Protein AF-A0A3S4EDQ4-F1 (afdb_monomer)

Solvent-accessible surface area (backbone atoms only — not comparable to full-atom values): 7860 Å² total; per-residue (Å²): 136,84,81,82,77,79,76,74,83,84,81,44,73,66,60,50,52,53,50,54,51,53,62,69,48,42,73,81,47,53,86,79,50,61,70,67,57,51,54,49,52,49,63,71,49,35,72,76,38,75,93,59,55,71,52,89,84,34,49,68,49,70,55,99,76,47,59,30,19,43,32,67,54,98,94,36,59,78,42,56,44,66,43,89,85,53,90,76,69,51,75,70,58,68,46,52,38,55,64,81,65,37,90,85,58,86,86,67,92,83,73,60,64,67,49,73,77,61,50,92,128

Organism: Serratia odorifera (NCBI:txid618)

Sequence (121 aa):
MKSYSQQPLKMSRRRFLTGATALAAAPLLAGLWPKNALAQAISQALPQFVVLRQAQKGILTGAHWGAFEAIVQDGKMIGVQPIKDDPYPNDLITMAPYQVHAENRIKYPMVRKSWLEGGPR

Foldseek 3Di:
DDDDPPDPPPDDPVNVVVVVVCVVCCVVCVVVDDPVVVVVVCVVCQVVPPVRDADDQAHWDDDPQGIWGFHDDPNAGPAIGRDPPDPDHDPCRRCVSCVVVPPPDDDDDDDDPCCVVPNDD

pLDDT: mean 83.5, std 14.59, range [37.28, 98.0]

Radius of gyration: 23.98 Å; Cα contacts (8 Å, |Δi|>4): 87; chains: 1; bounding box: 58×50×55 Å

InterPro domains:
  IPR006311 Twin-arginine translocation pathway, signal sequence [PS51318] (1-41)
  IPR019546 Twin-arginine translocation pathway, signal sequence, bacterial/archaeal [TIGR01409] (12-39)
  IPR041460 Molybdopterin oxidoreductase, N-terminal [PF18364] (61-101)

Mean predicted aligned error: 11.81 Å

Structure (mmCIF, N/CA/C/O backbone):
data_AF-A0A3S4EDQ4-F1
#
_entry.id   AF-A0A3S4EDQ4-F1
#
loop_
_atom_site.group_PDB
_atom_site.id
_atom_site.type_symbol
_atom_site.label_atom_id
_atom_site.label_alt_id
_atom_site.label_comp_id
_atom_site.label_asym_id
_atom_site.label_entity_id
_atom_site.label_seq_id
_atom_site.pdbx_PDB_ins_code
_atom_site.Cartn_x
_atom_site.Cartn_y
_atom_site.Cartn_z
_atom_site.occupancy
_atom_site.B_iso_or_equiv
_atom_site.auth_seq_id
_atom_site.auth_comp_id
_atom_site.auth_asym_id
_atom_site.auth_atom_id
_atom_site.pdbx_PDB_model_num
ATOM 1 N N . MET A 1 1 ? 14.543 -19.730 -17.812 1.00 39.22 1 MET A N 1
ATOM 2 C CA . MET A 1 1 ? 15.145 -18.796 -16.834 1.00 39.22 1 MET A CA 1
ATOM 3 C C . MET A 1 1 ? 16.059 -17.823 -17.572 1.00 39.22 1 MET A C 1
ATOM 5 O O . MET A 1 1 ? 17.091 -18.248 -18.071 1.00 39.22 1 MET A O 1
ATOM 9 N N . LYS A 1 2 ? 15.668 -16.549 -17.731 1.00 41.56 2 LYS A N 1
ATOM 10 C CA . LYS A 1 2 ? 16.569 -15.510 -18.262 1.00 41.56 2 LYS A CA 1
ATOM 11 C C . LYS A 1 2 ? 17.421 -14.998 -17.100 1.00 41.56 2 LYS A C 1
ATOM 13 O O . LYS A 1 2 ? 16.870 -14.482 -16.136 1.00 41.56 2 LYS A O 1
ATOM 18 N N . SER A 1 3 ? 18.736 -15.188 -17.177 1.00 37.28 3 SER A N 1
ATOM 19 C CA . SER A 1 3 ? 19.685 -14.657 -16.196 1.00 37.28 3 SER A CA 1
ATOM 20 C C . SER A 1 3 ? 19.601 -13.128 -16.182 1.00 37.28 3 SER A C 1
ATOM 22 O O . SER A 1 3 ? 19.790 -12.487 -17.218 1.00 37.28 3 SER A O 1
ATOM 24 N N . TYR A 1 4 ? 19.262 -12.544 -15.033 1.00 48.59 4 TYR A N 1
ATOM 25 C CA . TYR A 1 4 ? 19.232 -11.096 -14.850 1.00 48.59 4 TYR A CA 1
ATOM 26 C C . TYR A 1 4 ? 20.675 -10.608 -14.685 1.00 48.59 4 TYR A C 1
ATOM 28 O O . TYR A 1 4 ? 21.231 -10.614 -13.588 1.00 48.59 4 TYR A O 1
ATOM 36 N N . SER A 1 5 ? 21.323 -10.224 -15.786 1.00 50.59 5 SER A N 1
ATOM 37 C CA . SER A 1 5 ? 22.646 -9.605 -15.726 1.00 50.59 5 SER A CA 1
ATOM 38 C C . SER A 1 5 ? 22.499 -8.173 -15.205 1.00 50.59 5 SER A C 1
ATOM 40 O O . SER A 1 5 ? 22.203 -7.255 -15.973 1.00 50.59 5 SER A O 1
ATOM 42 N N . GLN A 1 6 ? 22.693 -7.968 -13.903 1.00 52.34 6 GLN A N 1
ATOM 43 C CA . GLN A 1 6 ? 22.903 -6.631 -13.350 1.00 52.34 6 GLN A CA 1
ATOM 44 C C . GLN A 1 6 ? 24.194 -6.082 -13.967 1.00 52.34 6 GLN A C 1
ATOM 46 O O . GLN A 1 6 ? 25.289 -6.515 -13.608 1.00 52.34 6 GLN A O 1
ATOM 51 N N . GLN A 1 7 ? 24.089 -5.178 -14.945 1.00 59.00 7 GLN A N 1
ATOM 52 C CA . GLN A 1 7 ? 25.274 -4.481 -15.432 1.00 59.00 7 GLN A CA 1
ATOM 53 C C . GLN A 1 7 ? 25.721 -3.501 -14.344 1.00 59.00 7 GLN A C 1
ATOM 55 O O . GLN A 1 7 ? 24.960 -2.587 -14.016 1.00 59.00 7 GLN A O 1
ATOM 60 N N . PRO A 1 8 ? 26.927 -3.656 -13.768 1.00 57.09 8 PRO A N 1
ATOM 61 C CA . PRO A 1 8 ? 27.410 -2.709 -12.779 1.00 57.09 8 PRO A CA 1
ATOM 62 C C . PRO A 1 8 ? 27.516 -1.329 -13.429 1.00 57.09 8 PRO A C 1
ATOM 64 O O . PRO A 1 8 ? 28.008 -1.200 -14.555 1.00 57.09 8 PRO A O 1
ATOM 67 N N . LEU A 1 9 ? 27.068 -0.290 -12.720 1.00 63.28 9 LEU A N 1
ATOM 68 C CA . LEU A 1 9 ? 27.282 1.094 -13.135 1.00 63.28 9 LEU A CA 1
ATOM 69 C C . LEU A 1 9 ? 28.790 1.311 -13.332 1.00 63.28 9 LEU A C 1
ATOM 71 O O . LEU A 1 9 ? 29.544 1.429 -12.367 1.00 63.28 9 LEU A O 1
ATOM 75 N N . LYS A 1 10 ? 29.254 1.349 -14.589 1.00 71.19 10 LYS A N 1
ATOM 76 C CA . LYS A 1 10 ? 30.653 1.656 -14.913 1.00 71.19 10 LYS A CA 1
ATOM 77 C C . LYS A 1 10 ? 30.934 3.116 -14.561 1.00 71.19 10 LYS A C 1
ATOM 79 O O . LYS A 1 10 ? 30.664 4.024 -15.355 1.00 71.19 10 LYS A O 1
ATOM 84 N N . MET A 1 11 ? 31.476 3.339 -13.365 1.00 77.94 11 MET A N 1
ATOM 85 C CA . MET A 1 11 ? 31.930 4.655 -12.935 1.00 77.94 11 MET A CA 1
ATOM 86 C C . MET A 1 11 ? 33.325 4.958 -13.471 1.00 77.94 11 MET A C 1
ATOM 88 O O . MET A 1 11 ? 34.289 4.263 -13.166 1.00 77.94 11 MET A O 1
ATOM 92 N N . SER A 1 12 ? 33.437 6.010 -14.283 1.00 87.38 12 SER A N 1
ATOM 93 C CA . SER A 1 12 ? 34.727 6.521 -14.748 1.00 87.38 12 SER A CA 1
ATOM 94 C C . SER A 1 12 ? 35.147 7.723 -13.908 1.00 87.38 12 SER A C 1
ATOM 96 O O . SER A 1 12 ? 34.303 8.514 -13.488 1.00 87.38 12 SER A O 1
ATOM 98 N N . ARG A 1 13 ? 36.460 7.910 -13.712 1.00 87.94 13 ARG A N 1
ATOM 99 C CA . ARG A 1 13 ? 37.020 9.072 -12.990 1.00 87.94 13 ARG A CA 1
ATOM 100 C C . ARG A 1 13 ? 36.482 10.398 -13.531 1.00 87.94 13 ARG A C 1
ATOM 102 O O . ARG A 1 13 ? 36.142 11.281 -12.759 1.00 87.94 13 ARG A O 1
ATOM 109 N N . ARG A 1 14 ? 36.330 10.500 -14.856 1.00 86.69 14 ARG A N 1
ATOM 110 C CA . ARG A 1 14 ? 35.735 11.667 -15.519 1.00 86.69 14 ARG A CA 1
ATOM 111 C C . ARG A 1 14 ? 34.288 11.889 -15.081 1.00 86.69 14 ARG A C 1
ATOM 113 O O . ARG A 1 14 ? 33.962 12.988 -14.664 1.00 86.69 14 ARG A O 1
ATOM 120 N N . ARG A 1 15 ? 33.439 10.855 -15.124 1.00 82.50 15 ARG A N 1
ATOM 121 C CA . ARG A 1 15 ? 32.041 10.962 -14.674 1.00 82.50 15 ARG A CA 1
ATOM 122 C C . ARG A 1 15 ? 31.940 11.316 -13.192 1.00 82.50 15 ARG A C 1
ATOM 124 O O . ARG A 1 15 ? 31.103 12.137 -12.838 1.00 82.50 15 ARG A O 1
ATOM 131 N N . PHE A 1 16 ? 32.810 10.749 -12.359 1.00 86.75 16 PHE A N 1
ATOM 132 C CA . PHE A 1 16 ? 32.869 11.068 -10.936 1.00 86.75 16 PHE A CA 1
ATOM 133 C C . PHE A 1 16 ? 33.256 12.532 -10.694 1.00 86.75 16 PHE A C 1
ATOM 135 O O . PHE A 1 16 ? 32.526 13.246 -10.014 1.00 86.75 16 PHE A O 1
ATOM 142 N N . LEU A 1 17 ? 34.352 13.007 -11.297 1.00 92.50 17 LEU A N 1
ATOM 143 C CA . LEU A 1 17 ? 34.807 14.390 -11.141 1.00 92.50 17 LEU A CA 1
ATOM 144 C C . LEU A 1 17 ? 33.783 15.390 -11.677 1.00 92.50 17 LEU A C 1
ATOM 146 O O . LEU A 1 17 ? 33.524 16.387 -11.011 1.00 92.50 17 LEU A O 1
ATOM 150 N N . THR A 1 18 ? 33.161 15.111 -12.827 1.00 86.50 18 THR A N 1
ATOM 151 C CA . THR A 1 18 ? 32.084 15.944 -13.385 1.00 86.50 18 THR A CA 1
ATOM 152 C C . THR A 1 18 ? 30.855 15.972 -12.474 1.00 86.50 18 THR A C 1
ATOM 154 O O . THR A 1 18 ? 30.303 17.042 -12.241 1.00 86.50 18 THR A O 1
ATOM 157 N N . GLY A 1 19 ? 30.439 14.832 -11.913 1.00 84.62 19 GLY A N 1
ATOM 158 C CA . GLY A 1 19 ? 29.331 14.781 -10.955 1.00 84.62 19 GLY A CA 1
ATOM 159 C C . GLY A 1 19 ? 29.635 15.539 -9.659 1.00 84.62 19 GLY A C 1
ATOM 160 O O . GLY A 1 19 ? 28.811 16.323 -9.197 1.00 84.62 19 GLY A O 1
ATOM 161 N N . ALA A 1 20 ? 30.837 15.363 -9.105 1.00 86.75 20 ALA A N 1
ATOM 162 C CA . ALA A 1 20 ? 31.268 16.028 -7.876 1.00 86.75 20 ALA A CA 1
ATOM 163 C C . ALA A 1 20 ? 31.363 17.554 -8.041 1.00 86.75 20 ALA A C 1
ATOM 165 O O . ALA A 1 20 ? 30.875 18.295 -7.190 1.00 86.75 20 ALA A O 1
ATOM 166 N N . THR A 1 21 ? 31.928 18.033 -9.155 1.00 87.88 21 THR A N 1
ATOM 167 C CA . THR A 1 21 ? 31.971 19.475 -9.458 1.00 87.88 21 THR A CA 1
ATOM 168 C C . THR A 1 21 ? 30.582 20.057 -9.702 1.00 87.88 21 THR A C 1
ATOM 170 O O . THR A 1 21 ? 30.291 21.136 -9.192 1.00 87.88 21 THR A O 1
ATOM 173 N N . ALA A 1 22 ? 29.698 19.344 -10.408 1.00 81.62 22 ALA A N 1
ATOM 174 C CA . ALA A 1 22 ? 28.319 19.787 -10.619 1.00 81.62 22 ALA A CA 1
ATOM 175 C C . ALA A 1 22 ? 27.541 19.935 -9.298 1.00 81.62 22 ALA A C 1
ATOM 177 O O . ALA A 1 22 ? 26.851 20.935 -9.107 1.00 81.62 22 ALA A O 1
ATOM 178 N N . LEU A 1 23 ? 27.687 18.988 -8.363 1.00 82.50 23 LEU A N 1
ATOM 179 C CA . LEU A 1 23 ? 27.050 19.071 -7.043 1.00 82.50 23 LEU A CA 1
ATOM 180 C C . LEU A 1 23 ? 27.634 20.201 -6.185 1.00 82.50 23 LEU A C 1
ATOM 182 O O . LEU A 1 23 ? 26.880 20.905 -5.520 1.00 82.50 23 LEU A O 1
ATOM 186 N N . ALA A 1 24 ? 28.953 20.413 -6.228 1.00 83.81 24 ALA A N 1
ATOM 187 C CA . ALA A 1 24 ? 29.612 21.492 -5.492 1.00 83.81 24 ALA A CA 1
ATOM 188 C C . ALA A 1 24 ? 29.237 22.892 -6.016 1.00 83.81 24 ALA A C 1
ATOM 190 O O . ALA A 1 24 ? 29.150 23.836 -5.235 1.00 83.81 24 ALA A O 1
ATOM 191 N N . ALA A 1 25 ? 28.985 23.031 -7.322 1.00 80.12 25 ALA A N 1
ATOM 192 C CA . ALA A 1 25 ? 28.582 24.293 -7.944 1.00 80.12 25 ALA A CA 1
ATOM 193 C C . ALA A 1 25 ? 27.068 24.574 -7.849 1.00 80.12 25 ALA A C 1
ATOM 195 O O . ALA A 1 25 ? 26.645 25.717 -8.031 1.00 80.12 25 ALA A O 1
ATOM 196 N N . ALA A 1 26 ? 26.246 23.564 -7.542 1.00 74.75 26 ALA A N 1
ATOM 197 C CA . ALA A 1 26 ? 24.788 23.689 -7.486 1.00 74.75 26 ALA A CA 1
ATOM 198 C C . ALA A 1 26 ? 24.272 24.796 -6.536 1.00 74.75 26 ALA A C 1
ATOM 200 O O . ALA A 1 26 ? 23.375 25.532 -6.949 1.00 74.75 26 ALA A O 1
ATOM 201 N N . PRO A 1 27 ? 24.827 25.005 -5.321 1.00 71.38 27 PRO A N 1
ATOM 202 C CA . PRO A 1 27 ? 24.379 26.074 -4.423 1.00 71.38 27 PRO A CA 1
ATOM 203 C C . PRO A 1 27 ? 24.646 27.481 -4.972 1.00 71.38 27 PRO A C 1
ATOM 205 O O . PRO A 1 27 ? 23.860 28.391 -4.729 1.00 71.38 27 PRO A O 1
ATOM 208 N N . LEU A 1 28 ? 25.726 27.655 -5.744 1.00 74.75 28 LEU A N 1
ATOM 209 C CA . LEU A 1 28 ? 26.111 28.947 -6.326 1.00 74.75 28 LEU A CA 1
ATOM 210 C C . LEU A 1 28 ? 25.163 29.377 -7.454 1.00 74.75 28 LEU A C 1
ATOM 212 O O . LEU A 1 28 ? 24.993 30.566 -7.704 1.00 74.75 28 LEU A O 1
ATOM 216 N N . LEU A 1 29 ? 24.532 28.409 -8.123 1.00 69.00 29 LEU A N 1
ATOM 217 C CA . LEU A 1 29 ? 23.605 28.633 -9.236 1.00 69.00 29 LEU A CA 1
ATOM 218 C C . LEU A 1 29 ? 22.130 28.480 -8.831 1.00 69.00 29 LEU A C 1
ATOM 220 O O . LEU A 1 29 ? 21.242 28.821 -9.613 1.00 69.00 29 LEU A O 1
ATOM 224 N N . ALA A 1 30 ? 21.852 28.019 -7.607 1.00 65.06 30 ALA A N 1
ATOM 225 C CA . ALA A 1 30 ? 20.501 27.742 -7.119 1.00 65.06 30 ALA A CA 1
ATOM 226 C C . ALA A 1 30 ? 19.578 28.976 -7.125 1.00 65.06 30 ALA A C 1
ATOM 228 O O . ALA A 1 30 ? 18.372 28.832 -7.308 1.00 65.06 30 ALA A O 1
ATOM 229 N N . GLY A 1 31 ? 20.132 30.185 -6.970 1.00 68.75 31 GLY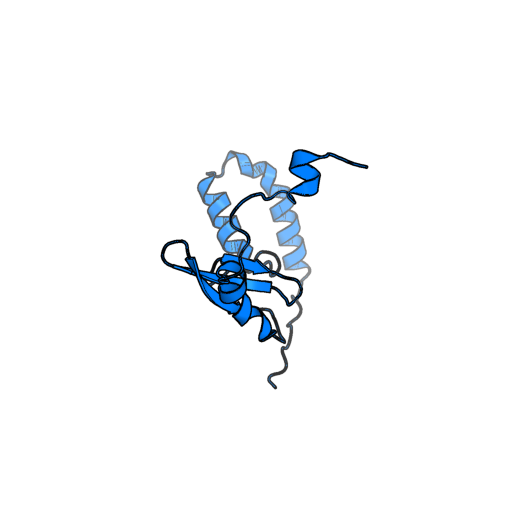 A N 1
ATOM 230 C CA . GLY A 1 31 ? 19.376 31.444 -7.018 1.00 68.75 31 GLY A CA 1
ATOM 231 C C . GLY A 1 31 ? 18.995 31.917 -8.427 1.00 68.75 31 GLY A C 1
ATOM 232 O O . GLY A 1 31 ? 18.122 32.769 -8.561 1.00 68.75 31 GLY A O 1
ATOM 233 N N . LEU A 1 32 ? 19.621 31.367 -9.473 1.00 74.12 32 LEU A N 1
ATOM 234 C CA . LEU A 1 32 ? 19.391 31.742 -10.876 1.00 74.12 32 LEU A CA 1
ATOM 235 C C . LEU A 1 32 ? 18.440 30.781 -11.599 1.00 74.12 32 LEU A C 1
ATOM 237 O O . LEU A 1 32 ? 18.059 31.019 -12.744 1.00 74.12 32 LEU A O 1
ATOM 241 N N . TRP A 1 33 ? 18.068 29.679 -10.949 1.00 70.50 33 TRP A N 1
ATOM 242 C CA . TRP A 1 33 ? 17.326 28.604 -11.581 1.00 70.50 33 TRP A CA 1
ATOM 243 C C . TRP A 1 33 ? 15.831 28.686 -11.246 1.00 70.50 33 TRP A C 1
ATOM 245 O O . TRP A 1 33 ? 15.459 28.683 -10.068 1.00 70.50 33 TRP A O 1
ATOM 255 N N . PRO A 1 34 ? 14.932 28.720 -12.246 1.00 77.38 34 PRO A N 1
ATOM 256 C CA . PRO A 1 34 ? 13.504 28.665 -11.976 1.00 77.38 34 PRO A CA 1
ATOM 257 C C . PRO A 1 34 ? 13.169 27.335 -11.292 1.00 77.38 34 PRO A C 1
ATOM 259 O O . PRO A 1 34 ? 13.553 26.265 -11.765 1.00 77.38 34 PRO A O 1
ATOM 262 N N . LYS A 1 35 ? 12.427 27.386 -10.178 1.00 71.06 35 LYS A N 1
ATOM 263 C CA . LYS A 1 35 ? 12.089 26.213 -9.339 1.00 71.06 35 LYS A CA 1
ATOM 264 C C . LYS A 1 35 ? 11.528 25.034 -10.155 1.00 71.06 35 LYS A C 1
ATOM 266 O O . LYS A 1 35 ? 11.815 23.874 -9.866 1.00 71.06 35 LYS A O 1
ATOM 271 N N . ASN A 1 36 ? 10.810 25.343 -11.231 1.00 75.19 36 ASN A N 1
ATOM 272 C CA . ASN A 1 36 ? 10.192 24.392 -12.154 1.00 75.19 36 ASN A CA 1
ATOM 273 C C . ASN A 1 36 ? 11.234 23.570 -12.925 1.00 75.19 36 ASN A C 1
ATOM 275 O O . ASN A 1 36 ? 11.060 22.372 -13.127 1.00 75.19 36 ASN A O 1
ATOM 279 N N . ALA A 1 37 ? 12.347 24.187 -13.320 1.00 76.00 37 ALA A N 1
ATOM 280 C CA . ALA A 1 37 ? 13.403 23.495 -14.039 1.00 76.00 37 ALA A CA 1
ATOM 281 C C . ALA A 1 37 ? 14.190 22.556 -13.106 1.00 76.00 37 ALA A C 1
ATOM 283 O O . ALA A 1 37 ? 14.755 21.569 -13.566 1.00 76.00 37 ALA A O 1
ATOM 284 N N . LEU A 1 38 ? 14.235 22.829 -11.790 1.00 76.25 38 LEU A N 1
ATOM 285 C CA . LEU A 1 38 ? 14.920 21.962 -10.820 1.00 76.25 38 LEU A CA 1
ATOM 286 C C . LEU A 1 38 ? 14.071 20.718 -10.592 1.00 76.25 38 LEU A C 1
ATOM 288 O O . LEU A 1 38 ? 14.580 19.605 -10.668 1.00 76.25 38 LEU A O 1
ATOM 292 N N . ALA A 1 39 ? 12.764 20.909 -10.405 1.00 72.25 39 ALA A N 1
ATOM 293 C CA . ALA A 1 39 ? 11.804 19.815 -10.355 1.00 72.25 39 ALA A CA 1
ATOM 294 C C . ALA A 1 39 ? 11.854 18.958 -11.633 1.00 72.25 39 ALA A C 1
ATOM 296 O O . ALA A 1 39 ? 11.854 17.729 -11.545 1.00 72.25 39 ALA A O 1
ATOM 297 N N . GLN A 1 40 ? 11.978 19.583 -12.810 1.00 76.94 40 GLN A N 1
ATOM 298 C CA . GLN A 1 40 ? 12.117 18.876 -14.084 1.00 76.94 40 GLN A CA 1
ATOM 299 C C . GLN A 1 40 ? 13.422 18.068 -14.164 1.00 76.94 40 GLN A C 1
ATOM 301 O O . GLN A 1 40 ? 13.392 16.899 -14.545 1.00 76.94 40 GLN A O 1
ATOM 306 N N . ALA A 1 41 ? 14.557 18.656 -13.774 1.00 74.62 41 ALA A N 1
ATOM 307 C CA . ALA A 1 41 ? 15.858 17.986 -13.775 1.00 74.62 41 ALA A CA 1
ATOM 308 C C . ALA A 1 41 ? 15.902 16.810 -12.786 1.00 74.62 41 ALA A C 1
ATOM 310 O O . ALA A 1 41 ? 16.376 15.729 -13.132 1.00 74.62 41 ALA A O 1
ATOM 311 N N . ILE A 1 42 ? 15.344 16.989 -11.584 1.00 70.19 42 ILE A N 1
ATOM 312 C CA . ILE A 1 42 ? 15.172 15.912 -10.603 1.00 70.19 42 ILE A CA 1
ATOM 313 C C . ILE A 1 42 ? 14.302 14.810 -11.210 1.00 70.19 42 ILE A C 1
ATOM 315 O O . ILE A 1 42 ? 14.722 13.660 -11.229 1.00 70.19 42 ILE A O 1
ATOM 319 N N . SER A 1 43 ? 13.155 15.148 -11.802 1.00 68.56 43 SER A N 1
ATOM 320 C CA . SER A 1 43 ? 12.253 14.170 -12.432 1.00 68.56 43 SER A CA 1
ATOM 321 C C . SER A 1 43 ? 12.921 13.368 -13.554 1.00 68.56 43 SER A C 1
ATOM 323 O O . SER A 1 43 ? 12.680 12.172 -13.680 1.00 68.56 43 SER A O 1
ATOM 325 N N . GLN A 1 44 ? 13.804 13.990 -14.339 1.00 76.12 44 GLN A N 1
ATOM 326 C CA . GLN A 1 44 ? 14.582 13.309 -15.382 1.00 76.12 44 GLN A CA 1
ATOM 327 C C . GLN A 1 44 ? 15.718 12.439 -14.818 1.00 76.12 44 GLN A C 1
ATOM 329 O O . GLN A 1 44 ? 16.084 11.432 -15.429 1.00 76.12 44 GLN A O 1
ATOM 334 N N . ALA A 1 45 ? 16.276 12.803 -13.662 1.00 71.94 45 ALA A N 1
ATOM 335 C CA . ALA A 1 45 ? 17.346 12.064 -12.997 1.00 71.94 45 ALA A CA 1
ATOM 336 C C . ALA A 1 45 ? 16.834 10.920 -12.100 1.00 71.94 45 ALA A C 1
ATOM 338 O O . ALA A 1 45 ? 17.541 9.931 -11.921 1.00 71.94 45 ALA A O 1
ATOM 339 N N . LEU A 1 46 ? 15.609 11.006 -11.569 1.00 66.06 46 LEU A N 1
ATOM 340 C CA . LEU A 1 46 ? 15.005 10.001 -10.683 1.00 66.06 46 LEU A CA 1
ATOM 341 C C . LEU A 1 46 ? 15.035 8.561 -11.240 1.00 66.06 46 LEU A C 1
ATOM 343 O O . LEU A 1 46 ? 15.420 7.667 -10.489 1.00 66.06 46 LEU A O 1
ATOM 347 N N . PRO A 1 47 ? 14.744 8.293 -12.532 1.00 65.19 47 PRO A N 1
ATOM 348 C CA . PRO A 1 47 ? 14.792 6.937 -13.093 1.00 65.19 47 PRO A CA 1
ATOM 349 C C . PRO A 1 47 ? 16.177 6.271 -13.041 1.00 65.19 47 PRO A C 1
ATOM 351 O O . PRO A 1 47 ? 16.276 5.045 -13.138 1.00 65.19 47 PRO A O 1
ATOM 354 N N . GLN A 1 48 ? 17.246 7.068 -12.902 1.00 66.88 48 GLN A N 1
ATOM 355 C CA . GLN A 1 48 ? 18.626 6.589 -12.764 1.00 66.88 48 GLN A CA 1
ATOM 356 C C . GLN A 1 48 ? 18.871 5.964 -11.381 1.00 66.88 48 GLN A C 1
ATOM 358 O O . GLN A 1 48 ? 19.749 5.116 -11.224 1.00 66.88 48 GLN A O 1
ATOM 363 N N . PHE A 1 49 ? 18.084 6.357 -10.377 1.00 66.62 49 PHE A N 1
ATOM 364 C CA . PHE A 1 49 ? 18.140 5.815 -9.029 1.00 66.62 49 PHE A CA 1
ATOM 365 C C . PHE A 1 49 ? 17.118 4.688 -8.914 1.00 66.62 49 PHE A C 1
ATOM 367 O O . PHE A 1 49 ? 15.927 4.929 -8.748 1.00 66.62 49 PHE A O 1
ATOM 374 N N . VAL A 1 50 ? 17.586 3.440 -8.983 1.00 59.66 50 VAL A N 1
ATOM 375 C CA . VAL A 1 50 ? 16.729 2.240 -8.889 1.00 59.66 50 VAL A CA 1
ATOM 376 C C . VAL A 1 50 ? 15.847 2.264 -7.632 1.00 59.66 50 VAL A C 1
ATOM 378 O O . VAL A 1 50 ? 14.687 1.880 -7.692 1.00 59.66 50 VAL A O 1
ATOM 381 N N . VAL A 1 51 ? 16.363 2.811 -6.527 1.00 59.69 51 VAL A N 1
ATOM 382 C CA . VAL A 1 51 ? 15.648 2.954 -5.244 1.00 59.69 51 VAL A CA 1
ATOM 383 C C . VAL A 1 51 ? 14.488 3.963 -5.311 1.00 59.69 51 VAL A C 1
ATOM 385 O O . VAL A 1 51 ? 13.569 3.891 -4.506 1.00 59.69 51 VAL A O 1
ATOM 388 N N . LEU A 1 52 ? 14.509 4.897 -6.267 1.00 63.97 52 LEU A N 1
ATOM 389 C CA . LEU A 1 52 ? 13.508 5.959 -6.424 1.00 63.97 52 LEU A CA 1
ATOM 390 C C . LEU A 1 52 ? 12.608 5.754 -7.648 1.00 63.97 52 LEU A C 1
ATOM 392 O O . LEU A 1 52 ? 11.944 6.693 -8.096 1.00 63.97 52 LEU A O 1
ATOM 396 N N . ARG A 1 53 ? 12.587 4.549 -8.226 1.00 66.44 53 ARG A N 1
ATOM 397 C CA . ARG A 1 53 ? 11.705 4.270 -9.357 1.00 66.44 53 ARG A CA 1
ATOM 398 C C . ARG A 1 53 ? 10.252 4.371 -8.922 1.00 66.44 53 ARG A C 1
ATOM 400 O O . ARG A 1 53 ? 9.800 3.667 -8.025 1.00 66.44 53 ARG A O 1
ATOM 407 N N . GLN A 1 54 ? 9.529 5.257 -9.594 1.00 67.00 54 GLN A N 1
ATOM 408 C CA . GLN A 1 54 ? 8.088 5.363 -9.441 1.00 67.00 54 GLN A CA 1
ATOM 409 C C . GLN A 1 54 ? 7.405 4.131 -10.038 1.00 67.00 54 GLN A C 1
ATOM 411 O O . GLN A 1 54 ? 7.917 3.521 -10.984 1.00 67.00 54 GLN A O 1
ATOM 416 N N . ALA A 1 55 ? 6.245 3.782 -9.480 1.00 72.06 55 ALA A N 1
ATOM 417 C CA . ALA A 1 55 ? 5.386 2.767 -10.069 1.00 72.06 55 ALA A CA 1
ATOM 418 C C . ALA A 1 55 ? 5.006 3.151 -11.505 1.00 72.06 55 ALA A C 1
ATOM 420 O O . ALA A 1 55 ? 4.802 4.324 -11.819 1.00 72.06 55 ALA A O 1
ATOM 421 N N . GLN A 1 56 ? 4.944 2.156 -12.384 1.00 77.44 56 GLN A N 1
ATOM 422 C CA . GLN A 1 56 ? 4.724 2.366 -13.813 1.00 77.44 56 GLN A CA 1
ATOM 423 C C . GLN A 1 56 ? 3.243 2.395 -14.179 1.00 77.44 56 GLN A C 1
ATOM 425 O O . GLN A 1 56 ? 2.853 3.146 -15.068 1.00 77.44 56 GLN A O 1
ATOM 430 N N . LYS A 1 57 ? 2.427 1.553 -13.539 1.00 85.81 57 LYS A N 1
ATOM 431 C CA . LYS A 1 57 ? 0.995 1.404 -13.8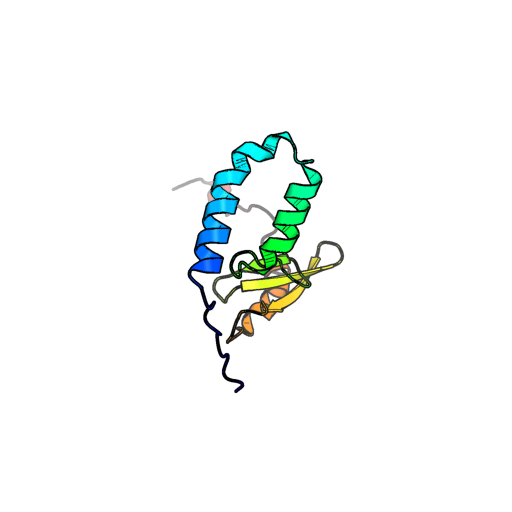45 1.00 85.81 57 LYS A CA 1
ATOM 432 C C . LYS A 1 57 ? 0.095 1.588 -12.629 1.00 85.81 57 LYS A C 1
ATOM 434 O O . LYS A 1 57 ? -1.068 1.932 -12.807 1.00 85.81 57 LYS A O 1
ATOM 439 N N . GLY A 1 58 ? 0.596 1.330 -11.423 1.00 90.56 58 GLY A N 1
ATOM 440 C CA . GLY A 1 58 ? -0.184 1.429 -10.189 1.00 90.56 58 GLY A CA 1
ATOM 441 C C . GLY A 1 58 ? 0.408 2.376 -9.153 1.00 90.56 58 GLY A C 1
ATOM 442 O O . GLY A 1 58 ? 1.253 3.215 -9.445 1.00 90.56 58 GLY A O 1
ATOM 443 N N . ILE A 1 59 ? -0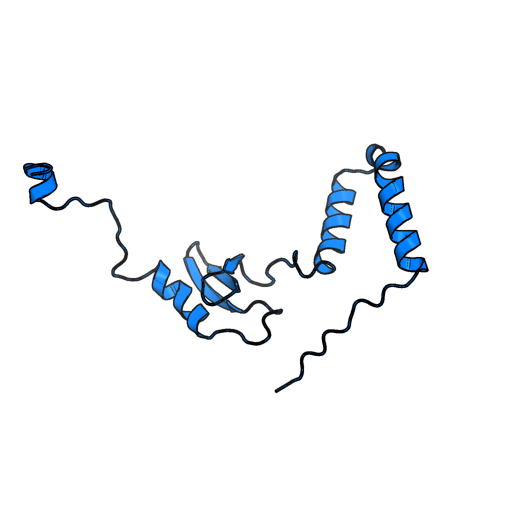.034 2.213 -7.910 1.00 92.50 59 ILE A N 1
ATOM 444 C CA . ILE A 1 59 ? 0.546 2.869 -6.735 1.00 92.50 59 ILE A CA 1
ATOM 445 C C . ILE A 1 59 ? 1.588 1.927 -6.130 1.00 92.50 59 ILE A C 1
ATOM 447 O O . ILE A 1 59 ? 1.261 0.788 -5.797 1.00 92.50 59 ILE A O 1
ATOM 451 N N . LEU A 1 60 ? 2.830 2.392 -5.976 1.00 92.81 60 LEU A N 1
ATOM 452 C CA . LEU A 1 60 ? 3.904 1.595 -5.379 1.00 92.81 60 LEU A CA 1
ATOM 453 C C . LEU A 1 60 ? 3.615 1.334 -3.896 1.00 92.81 60 LEU A C 1
ATOM 455 O O . LEU A 1 60 ? 3.418 2.270 -3.122 1.00 92.81 60 LEU A O 1
ATOM 459 N N . THR A 1 61 ? 3.616 0.069 -3.492 1.00 92.62 61 THR A N 1
ATOM 460 C CA . THR A 1 61 ? 3.424 -0.347 -2.102 1.00 92.62 61 THR A CA 1
ATOM 461 C C . THR A 1 61 ? 4.122 -1.687 -1.841 1.00 92.62 61 THR A C 1
ATOM 463 O O . THR A 1 61 ? 4.840 -2.210 -2.696 1.00 92.62 61 THR A O 1
ATOM 466 N N . GLY A 1 62 ? 3.955 -2.249 -0.648 1.00 93.12 62 GLY A N 1
ATOM 467 C CA . GLY A 1 62 ? 4.509 -3.551 -0.313 1.00 93.12 62 GLY A CA 1
ATOM 468 C C . GLY A 1 62 ? 3.860 -4.180 0.908 1.00 93.12 62 GLY A C 1
ATOM 469 O O . GLY A 1 62 ? 3.192 -3.524 1.706 1.00 93.12 62 GLY A O 1
ATOM 470 N N . ALA A 1 63 ? 4.080 -5.480 1.041 1.00 93.50 63 ALA A N 1
ATOM 471 C CA . ALA A 1 63 ? 3.698 -6.287 2.188 1.00 93.50 63 ALA A CA 1
ATOM 472 C C . ALA A 1 63 ? 4.838 -7.264 2.513 1.00 93.50 63 ALA A C 1
ATOM 474 O O . ALA A 1 63 ? 5.881 -7.267 1.861 1.00 93.50 63 ALA A O 1
ATOM 475 N N . HIS A 1 64 ? 4.641 -8.133 3.503 1.00 94.25 64 HIS A N 1
ATOM 476 C CA . HIS A 1 64 ? 5.660 -9.110 3.895 1.00 94.25 64 HIS A CA 1
ATOM 477 C C . HIS A 1 64 ? 5.998 -10.142 2.799 1.00 94.25 64 HIS A C 1
ATOM 479 O O . HIS A 1 64 ? 7.023 -10.807 2.898 1.00 94.25 64 HIS A O 1
ATOM 485 N N . TRP A 1 65 ? 5.184 -10.244 1.742 1.00 92.75 65 TRP A N 1
ATOM 486 C CA . TRP A 1 65 ? 5.446 -11.089 0.568 1.00 92.75 65 TRP A CA 1
ATOM 487 C C . TRP A 1 65 ? 6.162 -10.374 -0.588 1.00 92.75 65 TRP A C 1
ATOM 489 O O . TRP A 1 65 ? 6.394 -11.002 -1.617 1.00 92.75 65 TRP A O 1
ATOM 499 N N . GLY A 1 66 ? 6.495 -9.085 -0.449 1.00 92.75 66 GLY A N 1
ATOM 500 C CA . GLY A 1 66 ? 7.222 -8.319 -1.464 1.00 92.75 66 GLY A CA 1
ATOM 501 C C . GLY A 1 66 ? 6.593 -6.968 -1.810 1.00 92.75 66 GLY A C 1
ATOM 502 O O . GLY A 1 66 ? 5.539 -6.585 -1.291 1.00 92.75 66 GLY A O 1
ATOM 503 N N . ALA A 1 67 ? 7.272 -6.240 -2.697 1.00 92.69 67 ALA A N 1
ATOM 504 C CA . ALA A 1 67 ? 6.820 -4.964 -3.243 1.00 92.69 67 ALA A CA 1
ATOM 505 C C . ALA A 1 67 ? 6.001 -5.178 -4.524 1.00 92.69 67 ALA A C 1
ATOM 507 O O . ALA A 1 67 ? 6.334 -6.012 -5.365 1.00 92.69 67 ALA A O 1
ATOM 508 N N . PHE A 1 68 ? 4.936 -4.401 -4.692 1.00 94.19 68 PHE A N 1
ATOM 509 C CA . PHE A 1 68 ? 4.043 -4.496 -5.842 1.00 94.19 68 PHE A CA 1
ATOM 510 C C . PHE A 1 68 ? 3.387 -3.146 -6.134 1.00 94.19 68 PHE A C 1
ATOM 512 O O . PHE A 1 68 ? 3.386 -2.231 -5.310 1.00 94.19 68 PHE A O 1
ATOM 519 N N . GLU A 1 69 ? 2.817 -3.015 -7.324 1.00 95.06 69 GLU A N 1
ATOM 520 C CA . GLU A 1 69 ? 2.009 -1.862 -7.695 1.00 95.06 69 GLU A CA 1
ATOM 521 C C . GLU A 1 69 ? 0.526 -2.214 -7.565 1.00 95.06 69 GLU A C 1
ATOM 523 O O . GLU A 1 69 ? 0.044 -3.156 -8.197 1.00 95.06 69 GLU A O 1
ATOM 528 N N . ALA A 1 70 ? -0.205 -1.458 -6.748 1.00 96.38 70 ALA A N 1
ATOM 529 C CA . ALA A 1 70 ? -1.648 -1.590 -6.604 1.00 96.38 70 ALA A CA 1
ATOM 530 C C . ALA A 1 70 ? -2.371 -0.917 -7.776 1.00 96.38 70 ALA A C 1
ATOM 532 O O . ALA A 1 70 ? -2.176 0.274 -8.030 1.00 96.38 70 ALA A O 1
ATOM 533 N N . ILE A 1 71 ? -3.233 -1.663 -8.463 1.00 96.94 71 ILE A N 1
ATOM 534 C CA . ILE A 1 71 ? -4.085 -1.146 -9.535 1.00 96.94 71 ILE A CA 1
ATOM 535 C C . ILE A 1 71 ? -5.417 -0.729 -8.918 1.00 96.94 71 ILE A C 1
ATOM 537 O O . ILE A 1 71 ? -6.161 -1.563 -8.392 1.00 96.94 71 ILE A O 1
ATOM 541 N N . VAL A 1 72 ? -5.696 0.573 -8.957 1.00 96.31 72 VAL A N 1
ATOM 542 C CA . VAL A 1 72 ? -6.873 1.182 -8.333 1.00 96.31 72 VAL A CA 1
ATOM 543 C C . VAL A 1 72 ? -7.767 1.785 -9.408 1.00 96.31 72 VAL A C 1
ATOM 545 O O . VAL A 1 72 ? -7.302 2.565 -10.235 1.00 96.31 72 VAL A O 1
ATOM 548 N N . GLN A 1 73 ? -9.051 1.446 -9.366 1.00 96.88 73 GLN A N 1
ATOM 549 C CA . GLN A 1 73 ? -10.095 2.011 -10.214 1.00 96.88 73 GLN A CA 1
ATOM 550 C C . GLN A 1 73 ? -11.278 2.409 -9.329 1.00 96.88 73 GLN A C 1
ATOM 552 O O . GLN A 1 73 ? -11.640 1.663 -8.421 1.00 96.88 73 GLN A O 1
ATOM 557 N N . ASP A 1 74 ? -11.836 3.603 -9.543 1.00 96.19 74 ASP A N 1
ATOM 558 C CA . ASP A 1 74 ? -12.975 4.140 -8.779 1.00 96.19 74 ASP A CA 1
ATOM 559 C C . ASP A 1 74 ? -12.780 4.075 -7.250 1.00 96.19 74 ASP A C 1
ATOM 561 O O . ASP A 1 74 ? -13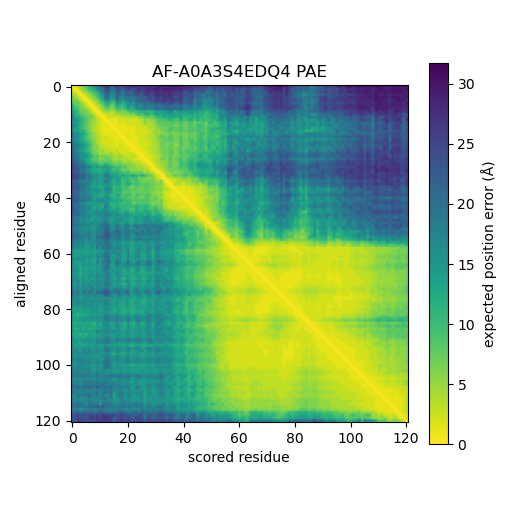.684 3.752 -6.482 1.00 96.19 74 ASP A O 1
ATOM 565 N N . GLY A 1 75 ? -11.549 4.341 -6.795 1.00 94.94 75 GLY A N 1
ATOM 566 C CA . GLY A 1 75 ? -11.177 4.301 -5.376 1.00 94.94 75 GLY A CA 1
ATOM 567 C C . GLY A 1 75 ? -11.056 2.895 -4.774 1.00 94.94 75 GLY A C 1
ATOM 568 O O . GLY A 1 75 ? -10.832 2.768 -3.570 1.00 94.94 75 GLY A O 1
ATOM 569 N N . LYS A 1 76 ? -11.169 1.836 -5.582 1.00 96.44 76 LYS A N 1
ATOM 570 C CA . LYS A 1 76 ? -11.081 0.437 -5.155 1.00 96.44 76 LYS A CA 1
ATOM 571 C C . LYS A 1 76 ? -9.845 -0.244 -5.737 1.00 96.44 76 LYS A C 1
ATOM 573 O O . LYS A 1 76 ? -9.541 -0.087 -6.916 1.00 96.44 76 LYS A O 1
ATOM 578 N N . MET A 1 77 ? -9.145 -1.039 -4.927 1.00 96.94 77 MET A N 1
ATOM 579 C CA . MET A 1 77 ? -8.070 -1.892 -5.432 1.00 96.94 77 MET A CA 1
ATOM 580 C C . MET A 1 77 ? -8.696 -3.063 -6.194 1.00 96.94 77 MET A C 1
ATOM 582 O O . MET A 1 77 ? -9.405 -3.879 -5.608 1.00 96.94 77 MET A O 1
ATOM 586 N N . ILE A 1 78 ? -8.444 -3.137 -7.499 1.00 96.94 78 ILE A N 1
ATOM 587 C CA . ILE A 1 78 ? -8.992 -4.182 -8.377 1.00 96.94 78 ILE A CA 1
ATOM 588 C C . ILE A 1 78 ? -7.959 -5.247 -8.745 1.00 96.94 78 ILE A C 1
ATOM 590 O O . ILE A 1 78 ? -8.314 -6.326 -9.205 1.00 96.94 78 ILE A O 1
ATOM 594 N N . GLY A 1 79 ? -6.676 -4.955 -8.543 1.00 96.88 79 GLY A N 1
ATOM 595 C CA . GLY A 1 79 ? -5.593 -5.841 -8.929 1.00 96.88 79 GLY A CA 1
ATOM 596 C C . GLY A 1 79 ? -4.255 -5.360 -8.402 1.00 96.88 79 GLY A C 1
ATOM 597 O O . GLY A 1 79 ? -4.143 -4.289 -7.801 1.00 96.88 79 GLY A O 1
ATOM 598 N N . VAL A 1 80 ? -3.229 -6.157 -8.661 1.00 96.44 80 VAL A N 1
ATOM 599 C CA . VAL A 1 80 ? -1.839 -5.796 -8.403 1.00 96.44 80 VAL A CA 1
ATOM 600 C C . VAL A 1 80 ? -0.955 -6.306 -9.530 1.00 96.44 80 VAL A C 1
ATOM 602 O O . VAL A 1 80 ? -1.336 -7.215 -10.269 1.00 96.44 80 VAL A O 1
ATOM 605 N N . GLN A 1 81 ? 0.248 -5.761 -9.621 1.00 94.75 81 GLN A N 1
ATOM 606 C CA . GLN A 1 81 ? 1.312 -6.327 -10.437 1.00 94.75 81 GLN A CA 1
ATOM 607 C C . GLN A 1 81 ? 2.647 -6.277 -9.689 1.00 94.75 81 GLN A C 1
ATOM 609 O O . GLN A 1 81 ? 2.859 -5.350 -8.903 1.00 94.75 81 GLN A O 1
ATOM 614 N N . PRO A 1 82 ? 3.567 -7.221 -9.930 1.00 93.88 82 PRO A N 1
ATOM 615 C CA . PRO A 1 82 ? 4.900 -7.133 -9.357 1.00 93.88 82 PRO A CA 1
ATOM 616 C C . PRO A 1 82 ? 5.644 -5.894 -9.853 1.00 93.88 82 PRO A C 1
ATOM 618 O O . PRO A 1 82 ? 5.431 -5.437 -10.982 1.00 93.88 82 PRO A O 1
ATOM 621 N N . ILE A 1 83 ? 6.558 -5.372 -9.034 1.00 90.44 83 ILE A N 1
ATOM 622 C CA . ILE A 1 83 ? 7.484 -4.344 -9.510 1.00 90.44 83 ILE A CA 1
ATOM 623 C C . ILE A 1 83 ? 8.430 -4.938 -10.560 1.00 90.44 83 ILE A C 1
ATOM 625 O O . ILE A 1 83 ? 8.835 -6.095 -10.479 1.00 90.44 83 ILE A O 1
ATOM 629 N N . LYS A 1 84 ? 8.830 -4.126 -11.542 1.00 85.19 84 LYS A N 1
ATOM 630 C CA . LYS A 1 84 ? 9.700 -4.571 -12.646 1.00 85.19 84 LYS A CA 1
ATOM 631 C C . LYS A 1 84 ? 11.059 -5.112 -12.184 1.00 85.19 84 LYS A C 1
ATOM 633 O O . LYS A 1 84 ? 11.664 -5.916 -12.886 1.00 85.19 84 LYS A O 1
ATOM 638 N N . ASP A 1 85 ? 11.540 -4.622 -11.047 1.00 82.94 85 ASP A N 1
ATOM 639 C CA . ASP A 1 85 ? 12.858 -4.951 -10.511 1.00 82.94 85 ASP A CA 1
ATOM 640 C C . ASP A 1 85 ? 12.855 -6.178 -9.591 1.00 82.94 85 ASP A C 1
ATOM 642 O O . ASP A 1 85 ? 13.925 -6.573 -9.132 1.00 82.94 85 ASP A O 1
ATOM 646 N N . ASP A 1 86 ? 11.692 -6.790 -9.336 1.00 87.62 86 ASP A N 1
ATOM 647 C CA . ASP A 1 86 ? 11.606 -8.045 -8.592 1.00 87.62 86 ASP A CA 1
ATOM 648 C C . ASP A 1 86 ? 11.998 -9.221 -9.511 1.00 87.62 86 ASP A C 1
ATOM 650 O O . ASP A 1 86 ? 11.288 -9.510 -10.481 1.00 87.62 86 ASP A O 1
ATOM 654 N N . PRO A 1 87 ? 13.135 -9.898 -9.256 1.00 88.94 87 PRO A N 1
ATOM 655 C CA . PRO A 1 87 ? 13.574 -11.017 -10.083 1.00 88.94 87 PRO A CA 1
ATOM 656 C C . PRO A 1 87 ? 12.738 -12.288 -9.870 1.00 88.94 87 PRO A C 1
ATOM 658 O O . PRO A 1 87 ? 12.752 -13.161 -10.740 1.00 88.94 87 PRO A O 1
ATOM 661 N N . TYR A 1 88 ? 12.042 -12.409 -8.735 1.00 92.50 88 TYR A N 1
ATOM 662 C CA . TYR A 1 88 ? 11.289 -13.598 -8.333 1.00 92.50 88 TYR A CA 1
ATOM 663 C C . TYR 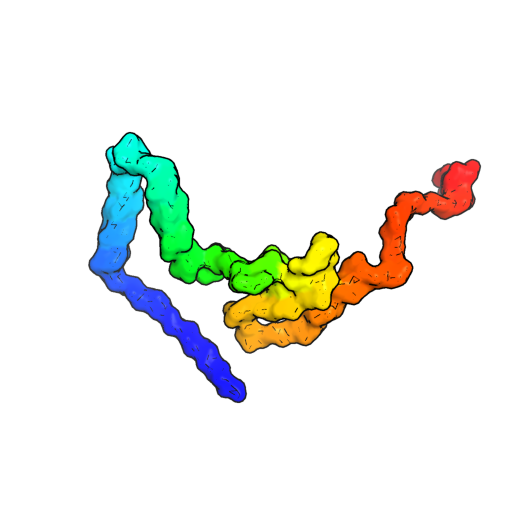A 1 88 ? 9.959 -13.186 -7.688 1.00 92.50 88 TYR A C 1
ATOM 665 O O . TYR A 1 88 ? 9.768 -13.386 -6.485 1.00 92.50 88 TYR A O 1
ATOM 673 N N . PRO A 1 89 ? 9.038 -12.613 -8.482 1.00 92.06 89 PRO A N 1
ATOM 674 C CA . PRO A 1 89 ? 7.785 -12.101 -7.960 1.00 92.06 89 PRO A CA 1
ATOM 675 C C . PRO A 1 89 ? 6.961 -13.207 -7.305 1.00 92.06 89 PRO A C 1
ATOM 677 O O . PRO A 1 89 ? 6.833 -14.309 -7.837 1.00 92.06 89 PRO A O 1
ATOM 680 N N . ASN A 1 90 ? 6.399 -12.896 -6.140 1.00 93.31 90 ASN A N 1
ATOM 681 C CA . ASN A 1 90 ? 5.586 -13.830 -5.374 1.00 93.31 90 ASN A CA 1
ATOM 682 C C . ASN A 1 90 ? 4.117 -13.751 -5.805 1.00 93.31 90 ASN A C 1
ATOM 684 O O . ASN A 1 90 ? 3.501 -12.694 -5.689 1.00 93.31 90 ASN A O 1
ATOM 688 N N . ASP A 1 91 ? 3.525 -14.874 -6.213 1.00 94.44 91 ASP A N 1
ATOM 689 C CA . ASP A 1 91 ? 2.122 -14.941 -6.646 1.00 94.44 91 ASP A CA 1
ATOM 690 C C . ASP A 1 91 ? 1.122 -14.510 -5.557 1.00 94.44 91 ASP A C 1
ATOM 692 O O . ASP A 1 91 ? 0.027 -14.037 -5.870 1.00 94.44 91 ASP A O 1
ATOM 69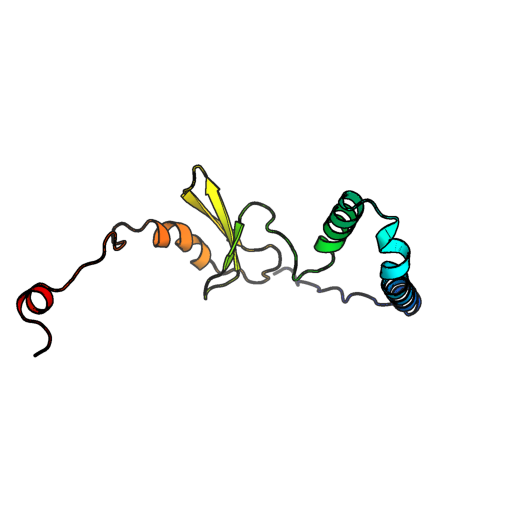6 N N . LEU A 1 92 ? 1.496 -14.588 -4.272 1.00 95.12 92 LEU A N 1
ATOM 697 C CA . LEU A 1 92 ? 0.649 -14.178 -3.146 1.00 95.12 92 LEU A CA 1
ATOM 698 C C . LEU A 1 92 ? 0.266 -12.696 -3.176 1.00 95.12 92 LEU A C 1
ATOM 700 O O . LEU A 1 92 ? -0.745 -12.332 -2.572 1.00 95.12 92 LEU A O 1
ATOM 704 N N . ILE A 1 93 ? 0.999 -11.840 -3.899 1.00 96.12 93 ILE A N 1
ATOM 705 C CA . ILE A 1 93 ? 0.607 -10.430 -4.047 1.00 96.12 93 ILE A CA 1
ATOM 706 C C . ILE A 1 93 ? -0.794 -10.306 -4.660 1.00 96.12 93 ILE A C 1
ATOM 708 O O . ILE A 1 93 ? -1.543 -9.399 -4.297 1.00 96.12 93 ILE A O 1
ATOM 712 N N . THR A 1 94 ? -1.193 -11.250 -5.522 1.00 95.88 94 THR A N 1
ATOM 713 C CA . THR A 1 94 ? -2.506 -11.260 -6.190 1.00 95.88 94 THR A CA 1
ATOM 714 C C . THR A 1 94 ? -3.678 -11.348 -5.211 1.00 95.88 94 THR A C 1
ATOM 716 O O . THR A 1 94 ? -4.796 -10.972 -5.560 1.00 95.88 94 THR A O 1
ATOM 719 N N . MET A 1 95 ? -3.426 -11.750 -3.960 1.00 96.00 95 MET A N 1
ATOM 720 C CA . MET A 1 95 ? -4.428 -11.803 -2.898 1.00 96.00 95 MET A CA 1
ATOM 721 C C . MET A 1 95 ? -4.736 -10.445 -2.261 1.00 96.00 95 MET A C 1
ATOM 723 O O . MET A 1 95 ? -5.750 -10.326 -1.572 1.00 96.00 95 MET A O 1
ATOM 727 N N . ALA A 1 96 ? -3.907 -9.417 -2.465 1.00 96.50 96 ALA A N 1
ATOM 728 C CA . ALA A 1 96 ? -4.071 -8.128 -1.792 1.00 96.50 96 ALA A CA 1
ATOM 729 C C . ALA A 1 96 ? -5.466 -7.488 -1.989 1.00 96.50 96 ALA A C 1
ATOM 731 O O . ALA A 1 96 ? -6.066 -7.115 -0.976 1.00 96.50 96 ALA A O 1
ATOM 732 N N . PRO A 1 97 ? -6.053 -7.431 -3.208 1.00 96.56 97 PRO A N 1
ATOM 733 C CA . PRO A 1 97 ? -7.402 -6.890 -3.414 1.00 96.56 97 PRO A CA 1
ATOM 734 C C . PRO A 1 97 ? -8.477 -7.662 -2.636 1.00 96.56 97 PRO A C 1
ATOM 736 O O . PRO A 1 97 ? -9.390 -7.064 -2.065 1.00 96.56 97 PRO A O 1
ATOM 739 N N . TYR A 1 98 ? -8.348 -8.990 -2.562 1.00 96.19 98 TYR A N 1
ATOM 740 C CA . TYR A 1 98 ? -9.288 -9.854 -1.845 1.00 96.19 98 TYR A CA 1
ATOM 741 C C . TYR A 1 98 ? -9.195 -9.669 -0.329 1.00 96.19 98 TYR A C 1
ATOM 743 O O . TYR A 1 98 ? -10.219 -9.673 0.344 1.00 96.19 98 TYR A O 1
ATOM 751 N N . GLN A 1 99 ? -7.995 -9.451 0.217 1.00 95.25 99 GLN A N 1
ATOM 752 C CA . GLN A 1 99 ? -7.803 -9.218 1.653 1.00 95.25 99 GLN A CA 1
ATOM 753 C C . GLN A 1 99 ? -8.393 -7.876 2.102 1.00 95.25 99 GLN A C 1
ATOM 755 O O . GLN A 1 99 ? -9.084 -7.803 3.119 1.00 95.25 99 GLN A O 1
ATOM 760 N N . VAL A 1 100 ? -8.152 -6.799 1.346 1.00 95.56 100 VAL A N 1
ATOM 761 C CA . VAL A 1 100 ? -8.643 -5.464 1.729 1.00 95.56 100 VAL A CA 1
ATOM 762 C C . VAL A 1 100 ? -10.160 -5.325 1.565 1.00 95.56 100 VAL A C 1
ATOM 764 O O . VAL A 1 100 ? -10.763 -4.511 2.268 1.00 95.56 100 VAL A O 1
ATOM 767 N N . HIS A 1 101 ? -10.773 -6.145 0.705 1.00 96.38 101 HIS A N 1
ATOM 768 C CA . HIS A 1 101 ? -12.212 -6.164 0.422 1.00 96.38 101 HIS A CA 1
ATOM 769 C C . HIS A 1 101 ? -12.934 -7.434 0.911 1.00 96.38 101 HIS A C 1
ATOM 771 O O . HIS A 1 101 ? -14.045 -7.705 0.459 1.00 96.38 101 HIS A O 1
ATOM 777 N N . ALA A 1 102 ? -12.331 -8.200 1.825 1.00 97.00 102 ALA A N 1
ATOM 778 C CA . ALA A 1 102 ? -12.902 -9.447 2.329 1.00 97.00 102 ALA A CA 1
ATOM 779 C C . ALA A 1 102 ? -14.244 -9.235 3.056 1.00 97.00 102 ALA A C 1
ATOM 781 O O . ALA A 1 102 ? -14.433 -8.250 3.774 1.00 97.00 102 ALA A O 1
ATOM 782 N N . GLU A 1 103 ? -15.162 -10.196 2.931 1.00 97.00 103 GLU A N 1
ATOM 783 C CA . GLU A 1 103 ? -16.491 -10.130 3.560 1.00 97.00 103 GLU A CA 1
ATOM 784 C C . GLU A 1 103 ? -16.428 -10.101 5.093 1.00 97.00 103 GLU A C 1
ATOM 786 O O . GLU A 1 103 ? -17.251 -9.461 5.748 1.00 97.00 103 GLU A O 1
ATOM 791 N N . ASN A 1 104 ? -15.409 -10.739 5.671 1.00 96.75 104 ASN A N 1
ATOM 792 C CA . ASN A 1 104 ? -15.166 -10.799 7.112 1.00 96.75 104 ASN A CA 1
ATOM 793 C C . ASN A 1 104 ? -14.393 -9.581 7.660 1.00 96.75 104 ASN A C 1
ATOM 795 O O . ASN A 1 104 ? -13.893 -9.621 8.787 1.00 96.75 104 ASN A O 1
ATOM 799 N N . ARG A 1 105 ? -14.278 -8.488 6.893 1.00 96.81 105 ARG A N 1
ATOM 800 C CA . ARG A 1 105 ? -13.616 -7.260 7.343 1.00 96.81 105 ARG A CA 1
ATOM 801 C C . ARG A 1 105 ? -14.360 -6.648 8.533 1.00 96.81 105 ARG A C 1
ATOM 803 O O . ARG A 1 105 ? -15.546 -6.337 8.447 1.00 96.81 105 ARG A O 1
ATOM 810 N N . ILE A 1 106 ? -13.636 -6.404 9.627 1.00 96.50 106 ILE A N 1
ATOM 811 C CA . ILE A 1 106 ? -14.151 -5.680 10.798 1.00 96.50 106 ILE A CA 1
ATOM 812 C C . ILE A 1 106 ? -14.497 -4.243 10.379 1.00 96.50 106 ILE A C 1
ATOM 814 O O . ILE A 1 106 ? -13.619 -3.501 9.934 1.00 96.50 106 ILE A O 1
ATOM 818 N N . LYS A 1 107 ? -15.776 -3.867 10.505 1.00 96.69 107 LYS A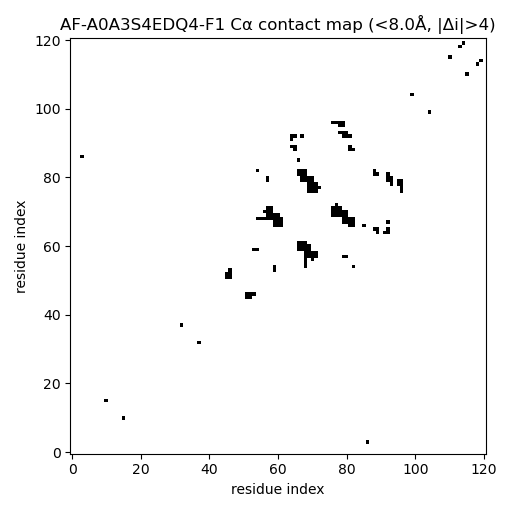 N 1
ATOM 819 C CA . LYS A 1 107 ? -16.316 -2.577 10.029 1.00 96.69 107 LYS A CA 1
ATOM 820 C C . LYS A 1 107 ? -16.346 -1.491 11.102 1.00 96.69 107 LYS A C 1
ATOM 822 O O . LYS A 1 107 ? -16.233 -0.315 10.773 1.00 96.69 107 LYS A O 1
ATOM 827 N N . TYR A 1 108 ? -16.498 -1.883 12.365 1.00 98.00 108 TYR A N 1
ATOM 828 C CA . TYR A 1 108 ? -16.714 -0.965 13.481 1.00 98.00 108 TYR A CA 1
ATOM 829 C C . TYR A 1 108 ? -15.932 -1.421 14.716 1.00 98.00 108 TYR A C 1
ATOM 831 O O . TYR A 1 108 ? -15.674 -2.621 14.859 1.00 98.00 108 TYR A O 1
ATOM 839 N N . PRO A 1 109 ? -15.576 -0.500 15.624 1.00 97.88 109 PRO A N 1
ATOM 840 C CA . PRO A 1 109 ? -15.135 -0.863 16.964 1.00 97.88 109 PRO A CA 1
ATOM 841 C C . PRO A 1 109 ? -16.223 -1.676 17.674 1.00 97.88 109 PRO A C 1
ATOM 843 O O . PRO A 1 109 ? -17.396 -1.313 17.631 1.00 97.88 109 PRO A O 1
ATOM 846 N N . MET A 1 110 ? -15.838 -2.764 18.338 1.00 97.56 110 MET A N 1
ATOM 847 C CA . MET A 1 110 ? -16.751 -3.642 19.072 1.00 97.56 110 MET A CA 1
ATOM 848 C C . MET A 1 110 ? -16.175 -3.941 20.453 1.00 97.56 110 MET A C 1
ATOM 850 O O . MET A 1 110 ? -14.959 -4.034 20.619 1.00 97.56 110 MET A O 1
ATOM 854 N N . VAL A 1 111 ? -17.050 -4.141 21.438 1.00 97.12 111 VAL A N 1
ATOM 855 C CA . VAL A 1 111 ? -16.671 -4.520 22.804 1.00 97.12 111 VAL A CA 1
ATOM 856 C C . VAL A 1 111 ? -17.424 -5.788 23.185 1.00 97.12 111 VAL A C 1
ATOM 858 O O . VAL A 1 111 ? -18.623 -5.910 22.933 1.00 97.12 111 VAL A O 1
ATOM 861 N N . ARG A 1 112 ? -16.733 -6.752 23.802 1.00 97.19 112 ARG A N 1
ATOM 862 C CA . ARG A 1 112 ? -17.376 -7.963 24.330 1.00 97.19 112 ARG A CA 1
ATOM 863 C C . ARG A 1 112 ? -18.418 -7.568 25.383 1.00 97.19 112 ARG A C 1
ATOM 865 O O . ARG A 1 112 ? -18.074 -6.872 26.333 1.00 97.19 112 ARG A O 1
ATOM 872 N N . LYS A 1 113 ? -19.649 -8.085 25.269 1.00 97.12 113 LYS A N 1
ATOM 873 C CA . LYS A 1 113 ? -20.787 -7.744 26.148 1.00 97.12 113 LYS A CA 1
ATOM 874 C C . LYS A 1 113 ? -20.433 -7.718 27.642 1.00 97.12 113 LYS A C 1
ATOM 876 O O . LYS A 1 113 ? -20.637 -6.708 28.296 1.00 97.12 113 LYS A O 1
ATOM 881 N N . SER A 1 114 ? -19.828 -8.786 28.167 1.00 97.00 114 SER A N 1
ATOM 882 C CA . SER A 1 114 ? -19.488 -8.865 29.597 1.00 97.00 114 SER A CA 1
ATOM 883 C C . SER A 1 114 ? -18.463 -7.823 30.053 1.00 97.00 114 SER A C 1
ATOM 885 O O . SER A 1 114 ? -18.455 -7.463 31.222 1.00 97.00 114 SER A O 1
ATOM 887 N N . TRP A 1 115 ? -17.580 -7.373 29.155 1.00 96.81 115 TRP A N 1
ATOM 888 C CA . TRP A 1 115 ? -16.625 -6.303 29.442 1.00 96.81 115 TRP A CA 1
ATOM 889 C C . TRP A 1 115 ? -17.315 -4.939 29.414 1.00 96.81 115 TRP A C 1
ATOM 891 O O . TRP A 1 115 ? -17.074 -4.119 30.292 1.00 96.81 115 TRP A O 1
ATOM 901 N N . LEU A 1 116 ? -18.207 -4.723 28.440 1.00 97.38 116 LEU A N 1
ATOM 902 C CA . LEU A 1 116 ? -18.997 -3.495 28.333 1.00 97.38 116 LEU A CA 1
ATOM 903 C C . LEU A 1 116 ? -19.909 -3.292 29.553 1.00 97.38 116 LEU A C 1
ATOM 905 O O . LEU A 1 116 ? -20.055 -2.171 30.022 1.00 97.38 116 LEU A O 1
ATOM 909 N N . GLU A 1 117 ? -20.504 -4.372 30.063 1.00 97.06 117 GLU A N 1
ATOM 910 C CA . GLU A 1 117 ? -21.433 -4.333 31.199 1.00 97.06 117 GLU A CA 1
ATOM 911 C C . GLU A 1 117 ? -20.737 -4.434 32.565 1.00 97.06 117 GLU A C 1
ATOM 913 O O . GLU A 1 117 ? -21.234 -3.883 33.542 1.00 97.06 117 GLU A O 1
ATOM 918 N N . GLY A 1 118 ? -19.622 -5.170 32.662 1.00 93.94 118 GLY A N 1
ATOM 919 C CA . GLY A 1 118 ? -19.044 -5.593 33.945 1.00 93.94 118 GLY A CA 1
ATOM 920 C C . GLY A 1 118 ? -17.610 -5.148 34.222 1.00 93.94 118 GLY A C 1
ATOM 921 O O . GLY A 1 118 ? -17.119 -5.430 35.312 1.00 93.94 118 GLY A O 1
ATOM 922 N N . GLY A 1 119 ? -16.943 -4.488 33.270 1.00 92.88 119 GLY A N 1
ATOM 923 C CA . GLY A 1 119 ? -15.562 -4.027 33.414 1.00 92.88 119 GLY A CA 1
ATOM 924 C C . GLY A 1 119 ? -14.525 -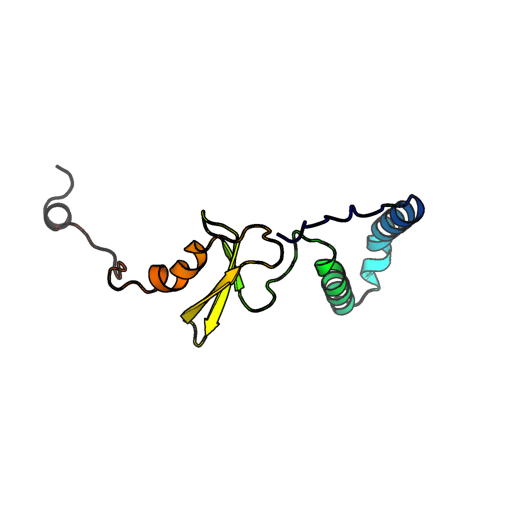5.149 33.610 1.00 92.88 119 GLY A C 1
ATOM 925 O O . GLY A 1 119 ? -14.838 -6.336 33.452 1.00 92.88 119 GLY A O 1
ATOM 926 N N . PRO A 1 120 ? -13.267 -4.787 33.922 1.00 89.56 120 PRO A N 1
ATOM 927 C CA . PRO A 1 120 ? -12.259 -5.744 34.362 1.00 89.56 120 PRO A CA 1
ATOM 928 C C . PRO A 1 120 ? -12.674 -6.382 35.691 1.00 89.56 120 PRO A C 1
ATOM 930 O O . PRO A 1 120 ? -12.976 -5.675 36.651 1.00 89.56 120 PRO A O 1
ATOM 933 N N . ARG A 1 121 ? -12.666 -7.714 35.735 1.00 72.75 121 ARG A N 1
ATOM 934 C CA . ARG A 1 121 ? -12.699 -8.504 36.969 1.00 72.75 121 ARG A CA 1
ATOM 935 C C . ARG A 1 121 ? -11.356 -9.180 37.162 1.00 72.75 121 ARG A C 1
ATOM 937 O O . ARG A 1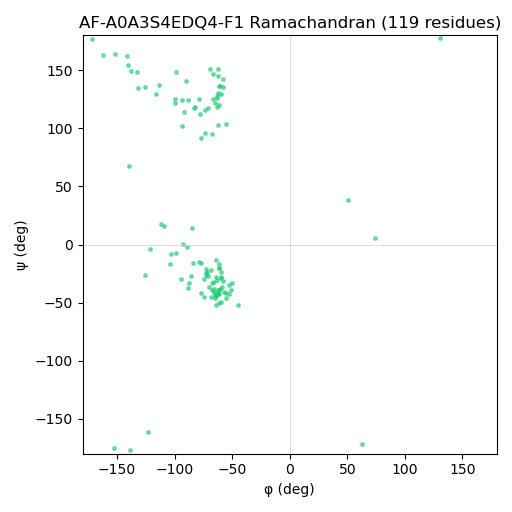 121 ? -10.775 -9.569 36.122 1.00 72.75 121 ARG A O 1
#

Secondary structure (DSSP, 8-state):
------------HHHHHHHHHHHHHHHHHTTTS-HHHHHHHHHHHGGG-GGGPPPSSSEEEEETTEEEEEEEETTEEEEEEE-TT-SS--GGGGGHHHHHT-TT---S----HHHHHH---

Nearest PDB structures (foldseek):
  1eu1-assembly1_A  TM=8.960E-01  e=9.392E-03  Cereibacter sphaeroides
  7l5i-assembly1_A  TM=8.476E-01  e=1.297E-02  Haemophilus influenzae